Protein AF-A0A4Q5P6K2-F1 (afdb_monomer_lite)

Sequence (108 aa):
MIHTGQKARILAKAGVAVPAFPARKLPIQERHLLRGEFAPPEELEADAEQAAAVDHWTRYVDDLYAVHMAARAARSLRESEEASSLYRLQLSNAAQGVTHRASETGAL

pLDDT: mean 83.94, std 13.58, range [44.16, 96.44]

Radius of gyration: 29.93 Å; chains: 1; bounding box: 67×21×89 Å

Foldseek 3Di:
DDDLVVLQVVCVVVVHDADDQPDDPDQVVVVQVVVVHDDDPVSVVVVVVNVVSNVVSSVVSVVSSVVVVVVVVVVVVVVVVVVVVVVVVVVVVVVVVVVVVVVVVPPD

Secondary structure (DSSP, 8-state):
---HHHHHHHHHHTT---PPP---SS-HHHHHHTTTPPPPHHHHHHHHHHHHHHHHHHHHHHHHHHHHHHHHHHHHHHHHHHHHHHHHHHHHHHHHHHHHHHHHHS--

Structure (mmCIF, N/CA/C/O backbone):
data_AF-A0A4Q5P6K2-F1
#
_entry.id   AF-A0A4Q5P6K2-F1
#
loop_
_atom_site.group_PDB
_atom_site.id
_atom_site.type_symbol
_atom_site.label_atom_id
_atom_site.label_alt_id
_atom_site.label_comp_id
_atom_site.label_asym_id
_atom_site.label_entity_id
_atom_site.label_seq_id
_atom_site.pdbx_PDB_ins_code
_atom_site.Cartn_x
_atom_site.Cartn_y
_atom_site.Cartn_z
_atom_site.occupancy
_atom_site.B_iso_or_equiv
_atom_site.auth_seq_id
_atom_site.auth_comp_id
_atom_site.auth_asym_id
_atom_site.auth_atom_id
_atom_site.pdbx_PDB_model_num
ATOM 1 N N . MET A 1 1 ? 6.616 10.973 6.318 1.00 68.62 1 MET A N 1
ATOM 2 C CA . MET A 1 1 ? 5.844 10.288 5.257 1.00 68.62 1 MET A CA 1
ATOM 3 C C . MET A 1 1 ? 6.400 8.878 5.119 1.00 68.62 1 MET A C 1
ATOM 5 O O . MET A 1 1 ? 7.613 8.740 5.079 1.00 68.62 1 MET A O 1
ATOM 9 N N . ILE A 1 2 ? 5.562 7.841 5.154 1.00 85.94 2 ILE A N 1
ATOM 10 C CA . ILE A 1 2 ? 5.998 6.439 5.026 1.00 85.94 2 ILE A CA 1
ATOM 11 C C . ILE A 1 2 ? 6.327 6.130 3.555 1.00 85.94 2 ILE A C 1
ATOM 13 O O . ILE A 1 2 ? 5.539 6.464 2.673 1.00 85.94 2 ILE A O 1
ATOM 17 N N . HIS A 1 3 ? 7.460 5.470 3.300 1.00 91.38 3 HIS A N 1
ATOM 18 C CA . HIS A 1 3 ? 7.884 5.070 1.953 1.00 91.38 3 HIS A CA 1
ATOM 19 C C . HIS A 1 3 ? 7.021 3.932 1.378 1.00 91.38 3 HIS A C 1
ATOM 21 O O . HIS A 1 3 ? 6.596 3.036 2.109 1.00 91.38 3 HIS A O 1
ATOM 27 N N . THR A 1 4 ? 6.826 3.901 0.058 1.00 91.50 4 THR A N 1
ATOM 28 C CA . THR A 1 4 ? 6.001 2.896 -0.646 1.00 91.50 4 THR A CA 1
ATOM 29 C C . THR A 1 4 ? 6.458 1.458 -0.394 1.00 91.50 4 THR A C 1
ATOM 31 O O . THR A 1 4 ? 5.638 0.587 -0.109 1.00 91.50 4 THR A O 1
ATOM 34 N N . GLY A 1 5 ? 7.771 1.201 -0.360 1.00 89.94 5 GLY A N 1
ATOM 35 C CA . GLY A 1 5 ? 8.301 -0.119 0.013 1.00 89.94 5 GLY A CA 1
ATOM 36 C C . GLY A 1 5 ? 7.934 -0.541 1.443 1.00 89.94 5 GLY A C 1
ATOM 37 O O . GLY A 1 5 ? 7.697 -1.718 1.718 1.00 89.94 5 GLY A O 1
ATOM 38 N N . GLN A 1 6 ? 7.813 0.415 2.365 1.00 92.94 6 GLN A N 1
ATOM 39 C CA . GLN A 1 6 ? 7.347 0.143 3.722 1.00 92.94 6 GLN A CA 1
ATOM 40 C C . GLN A 1 6 ? 5.830 -0.103 3.754 1.00 92.94 6 GLN A C 1
ATOM 42 O O . GLN A 1 6 ? 5.399 -1.011 4.467 1.00 92.94 6 GLN A O 1
ATOM 47 N N . LYS A 1 7 ? 5.029 0.617 2.950 1.00 95.31 7 LYS A N 1
ATOM 48 C CA . LYS A 1 7 ? 3.585 0.345 2.783 1.00 95.31 7 LYS A CA 1
ATOM 49 C C . LYS A 1 7 ? 3.350 -1.080 2.279 1.00 95.31 7 LYS A C 1
ATOM 51 O O . LYS A 1 7 ? 2.597 -1.823 2.902 1.00 95.31 7 LYS A O 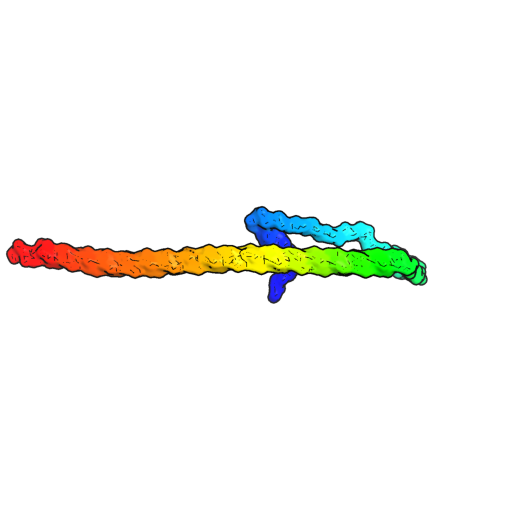1
ATOM 56 N N . ALA A 1 8 ? 4.075 -1.496 1.239 1.00 93.69 8 ALA A N 1
ATOM 57 C CA . ALA A 1 8 ? 4.035 -2.856 0.697 1.00 93.69 8 ALA A CA 1
ATOM 58 C C . ALA A 1 8 ? 4.318 -3.923 1.773 1.00 93.69 8 ALA A C 1
ATOM 60 O O . ALA A 1 8 ? 3.596 -4.912 1.887 1.00 93.69 8 ALA A O 1
ATOM 61 N N . ARG A 1 9 ? 5.326 -3.703 2.630 1.00 94.94 9 ARG A N 1
ATOM 62 C CA . ARG A 1 9 ? 5.639 -4.622 3.740 1.00 94.94 9 ARG A CA 1
ATOM 63 C C . ARG A 1 9 ? 4.539 -4.683 4.798 1.00 94.94 9 ARG A C 1
ATOM 65 O O . ARG A 1 9 ? 4.299 -5.756 5.346 1.00 94.94 9 ARG A O 1
ATOM 72 N N . ILE A 1 10 ? 3.900 -3.557 5.119 1.00 95.44 10 ILE A N 1
ATOM 73 C CA . ILE A 1 10 ? 2.770 -3.521 6.061 1.00 95.44 10 ILE A CA 1
ATOM 74 C C . ILE A 1 10 ? 1.585 -4.296 5.485 1.00 95.44 10 ILE A C 1
ATOM 76 O O . ILE A 1 10 ? 1.028 -5.143 6.177 1.00 95.44 10 ILE A O 1
ATOM 80 N N . LEU A 1 11 ? 1.250 -4.054 4.216 1.00 95.69 11 LEU A N 1
ATOM 81 C CA . LEU A 1 11 ? 0.177 -4.751 3.510 1.00 95.69 11 LEU A CA 1
ATOM 82 C C . LEU A 1 11 ? 0.405 -6.266 3.487 1.00 95.69 11 LEU A C 1
ATOM 84 O O . LEU A 1 11 ? -0.479 -7.016 3.893 1.00 95.69 11 LEU A O 1
ATOM 88 N N . ALA A 1 12 ? 1.615 -6.711 3.137 1.00 94.19 12 ALA A N 1
ATOM 89 C CA . ALA A 1 12 ? 1.966 -8.130 3.146 1.00 94.19 12 ALA A CA 1
ATOM 90 C C . ALA A 1 12 ? 1.823 -8.760 4.544 1.00 94.19 12 ALA A C 1
ATOM 92 O O . ALA A 1 12 ? 1.256 -9.840 4.684 1.00 94.19 12 ALA A O 1
ATOM 93 N N . LYS A 1 13 ? 2.276 -8.070 5.603 1.00 95.19 13 LYS A N 1
ATOM 94 C CA . LYS A 1 13 ? 2.093 -8.527 6.994 1.00 95.19 13 LYS A CA 1
ATOM 95 C C . LYS A 1 13 ? 0.626 -8.589 7.415 1.00 95.19 13 LYS A C 1
ATOM 97 O O . LYS A 1 13 ? 0.270 -9.423 8.238 1.00 95.19 13 LYS A O 1
ATOM 102 N N . ALA A 1 14 ? -0.208 -7.711 6.867 1.00 93.50 14 ALA A N 1
ATOM 103 C CA . ALA A 1 14 ? -1.649 -7.716 7.080 1.00 93.50 14 ALA A CA 1
ATOM 104 C C . ALA A 1 14 ? -2.384 -8.770 6.225 1.00 93.50 14 ALA A C 1
ATOM 106 O O . ALA A 1 14 ? -3.609 -8.840 6.292 1.00 93.50 14 ALA A O 1
ATOM 107 N N . GLY A 1 15 ? -1.665 -9.566 5.421 1.00 94.69 15 GLY A N 1
ATOM 108 C CA . GLY A 1 15 ? -2.241 -10.572 4.527 1.00 94.69 15 GLY A CA 1
ATOM 109 C C . GLY A 1 15 ? -2.863 -9.999 3.250 1.00 94.69 15 GLY A C 1
ATOM 110 O O . GLY A 1 15 ? -3.554 -10.721 2.538 1.00 94.69 15 GLY A O 1
ATOM 111 N N . VAL A 1 16 ? -2.639 -8.717 2.943 1.00 94.81 16 VAL A N 1
ATOM 112 C CA . VAL A 1 16 ? -3.087 -8.104 1.685 1.00 94.81 16 VAL A CA 1
ATOM 113 C C . VAL A 1 16 ? -2.105 -8.481 0.579 1.00 94.81 16 VAL A C 1
ATOM 115 O O . VAL A 1 16 ? -0.895 -8.299 0.729 1.00 94.81 16 VAL A O 1
ATOM 118 N N . ALA A 1 17 ? -2.620 -8.996 -0.538 1.00 93.62 17 ALA A N 1
ATOM 119 C CA . ALA A 1 17 ? -1.807 -9.311 -1.705 1.00 93.62 17 ALA A CA 1
ATOM 120 C C . ALA A 1 17 ? -1.234 -8.022 -2.315 1.00 93.62 17 ALA A C 1
ATOM 122 O O . ALA A 1 17 ? -1.976 -7.107 -2.668 1.00 93.62 17 ALA A O 1
ATOM 123 N N . VAL A 1 18 ? 0.092 -7.957 -2.434 1.00 93.06 18 VAL A N 1
ATOM 124 C CA . VAL A 1 18 ? 0.813 -6.825 -3.027 1.00 93.06 18 VAL A CA 1
ATOM 125 C C . VAL A 1 18 ? 1.488 -7.307 -4.310 1.00 93.06 18 VAL A C 1
ATOM 127 O O . VAL A 1 18 ? 2.132 -8.360 -4.273 1.00 93.06 18 VAL A O 1
ATOM 130 N N . PRO A 1 19 ? 1.377 -6.580 -5.436 1.00 91.31 19 PRO A N 1
ATOM 131 C CA . PRO A 1 19 ? 2.077 -6.954 -6.656 1.00 91.31 19 PRO A CA 1
ATOM 132 C C . PRO A 1 19 ? 3.590 -6.936 -6.433 1.00 91.31 19 PRO A C 1
ATOM 134 O O . PRO A 1 19 ? 4.122 -6.105 -5.689 1.00 91.31 19 PRO A O 1
ATOM 137 N N . ALA A 1 20 ? 4.293 -7.844 -7.106 1.00 90.06 20 ALA A N 1
ATOM 138 C CA . ALA A 1 20 ? 5.747 -7.849 -7.094 1.00 90.06 20 ALA A CA 1
ATOM 139 C C . ALA A 1 20 ? 6.285 -6.510 -7.618 1.00 90.06 20 ALA A C 1
ATOM 141 O O . ALA A 1 20 ? 5.736 -5.933 -8.558 1.00 90.06 20 ALA A O 1
ATOM 142 N N . PHE A 1 21 ? 7.360 -6.018 -7.000 1.00 89.88 21 PHE A N 1
ATOM 143 C CA . PHE A 1 21 ? 8.056 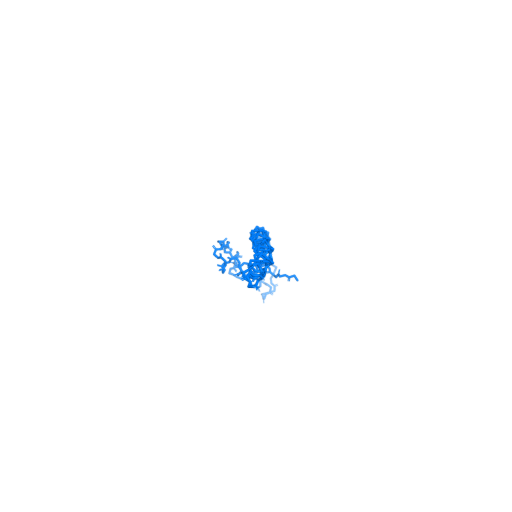-4.842 -7.508 1.00 89.88 21 PHE A CA 1
ATOM 144 C C . PHE A 1 21 ? 8.608 -5.157 -8.907 1.00 89.88 21 PHE A C 1
ATOM 146 O O . PHE A 1 21 ? 9.202 -6.229 -9.079 1.00 89.88 21 PHE A O 1
ATOM 153 N N . PRO A 1 22 ? 8.445 -4.262 -9.897 1.00 87.19 22 PRO A N 1
ATOM 154 C CA . PRO A 1 22 ? 8.942 -4.485 -11.247 1.00 87.19 22 PRO A CA 1
ATOM 155 C C . PRO A 1 22 ? 10.467 -4.320 -11.271 1.00 87.19 22 PRO A C 1
ATOM 157 O O . PRO A 1 22 ? 10.976 -3.326 -11.758 1.00 87.19 22 PRO A O 1
ATOM 160 N N . ALA A 1 23 ? 11.232 -5.251 -10.700 1.00 78.69 23 ALA A N 1
ATOM 161 C CA . ALA A 1 23 ? 12.692 -5.214 -10.757 1.00 78.69 23 ALA A CA 1
ATOM 162 C C . ALA A 1 23 ? 13.181 -5.722 -12.122 1.00 78.69 23 ALA A C 1
ATOM 164 O O . ALA A 1 23 ? 13.034 -6.90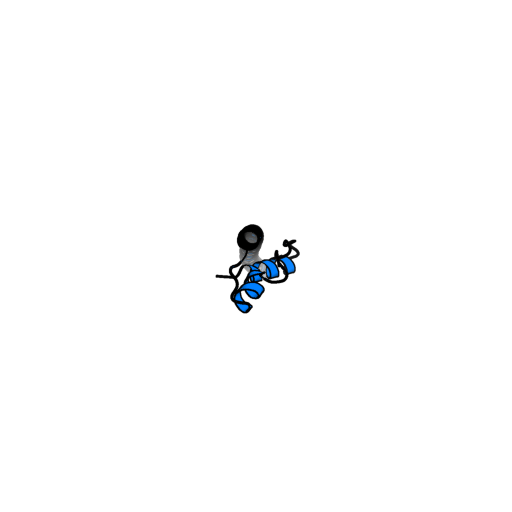7 -12.430 1.00 78.69 23 ALA A O 1
ATOM 165 N N . ARG A 1 24 ? 13.825 -4.858 -12.916 1.00 71.75 24 ARG A N 1
ATOM 166 C CA . ARG A 1 24 ? 14.664 -5.298 -14.042 1.00 71.75 24 ARG A CA 1
ATOM 167 C C . ARG A 1 24 ? 16.055 -5.695 -13.534 1.00 71.75 24 ARG A C 1
ATOM 169 O O . ARG A 1 24 ? 16.574 -5.126 -12.573 1.00 71.75 24 ARG A O 1
ATOM 176 N N . LYS A 1 25 ? 16.660 -6.705 -14.167 1.00 61.91 25 LYS A N 1
ATOM 177 C CA . LYS A 1 25 ? 18.037 -7.139 -13.888 1.00 61.91 25 LYS A CA 1
ATOM 178 C C . LYS A 1 25 ? 19.005 -6.146 -14.550 1.00 61.91 25 LYS A C 1
ATOM 180 O O . LYS A 1 25 ? 19.385 -6.366 -15.691 1.00 61.91 25 LYS A O 1
ATOM 185 N N . LEU A 1 26 ? 19.385 -5.111 -13.794 1.00 58.22 26 LEU A N 1
ATOM 186 C CA . LEU A 1 26 ? 20.297 -4.001 -14.134 1.00 58.22 26 LEU A CA 1
ATOM 187 C C . LEU A 1 26 ? 19.749 -2.998 -15.175 1.00 58.22 26 LEU A C 1
ATOM 189 O O . LEU A 1 26 ? 19.207 -3.425 -16.194 1.00 58.22 26 LEU A O 1
ATOM 193 N N . PRO A 1 27 ? 19.918 -1.676 -14.962 1.00 59.34 27 PRO A N 1
ATOM 194 C CA . PRO A 1 27 ? 19.760 -0.698 -16.033 1.00 59.34 27 PRO A CA 1
ATOM 195 C C . PRO A 1 27 ? 20.877 -0.932 -17.054 1.00 59.34 27 PRO A C 1
ATOM 197 O O . PRO A 1 27 ? 22.060 -0.933 -16.707 1.00 59.34 27 PRO A O 1
ATOM 200 N N . ILE A 1 28 ? 20.520 -1.173 -18.313 1.00 60.41 28 ILE A N 1
ATOM 201 C CA . ILE A 1 28 ? 21.495 -1.488 -19.369 1.00 60.41 28 ILE A CA 1
ATOM 202 C C . ILE A 1 28 ? 22.442 -0.292 -19.588 1.00 60.41 28 ILE A C 1
ATOM 204 O O . ILE A 1 28 ? 23.638 -0.491 -19.806 1.00 60.41 28 ILE A O 1
ATOM 208 N N . GLN A 1 29 ? 21.956 0.929 -19.335 1.00 60.25 29 GLN A N 1
ATOM 209 C CA . GLN A 1 29 ? 22.720 2.175 -19.396 1.00 60.25 29 GLN A CA 1
ATOM 210 C C . GLN A 1 29 ? 23.992 2.169 -18.540 1.00 60.25 29 GLN A C 1
ATOM 212 O O . GLN A 1 29 ? 25.004 2.703 -18.984 1.00 60.25 29 GLN A O 1
ATOM 217 N N . GLU A 1 30 ? 24.008 1.531 -17.359 1.00 61.19 30 GLU A N 1
ATOM 218 C CA . GLU A 1 30 ? 25.233 1.438 -16.542 1.00 61.19 30 GLU A CA 1
ATOM 219 C C . GLU A 1 30 ? 26.353 0.712 -17.300 1.00 61.19 30 GLU A C 1
ATOM 221 O O . GLU A 1 30 ? 27.523 1.067 -17.176 1.00 61.19 30 GLU A O 1
ATOM 226 N N . ARG A 1 31 ? 26.011 -0.264 -18.149 1.00 64.62 31 ARG A N 1
ATOM 227 C CA . ARG A 1 31 ? 26.991 -1.010 -18.951 1.00 64.62 31 ARG A CA 1
ATOM 228 C C . ARG A 1 31 ? 27.584 -0.153 -20.067 1.00 64.62 31 ARG A C 1
ATOM 230 O O . ARG A 1 31 ? 28.775 -0.291 -20.339 1.00 64.62 31 ARG A O 1
ATOM 237 N N . HIS A 1 32 ? 26.783 0.712 -20.686 1.00 65.69 32 HIS A N 1
ATOM 238 C CA . HIS A 1 32 ? 27.226 1.597 -21.769 1.00 65.69 32 HIS A CA 1
ATOM 239 C C . HIS A 1 32 ? 27.952 2.833 -21.238 1.00 65.69 32 HIS A C 1
ATOM 241 O O . HIS A 1 32 ? 29.015 3.182 -21.750 1.00 65.69 32 HIS A O 1
ATOM 247 N N . LEU A 1 33 ? 27.478 3.407 -20.129 1.00 65.12 33 LEU A N 1
ATOM 248 C CA . LEU A 1 33 ? 28.141 4.508 -19.428 1.00 65.12 33 LEU A CA 1
ATOM 249 C C . LEU A 1 33 ? 29.525 4.102 -18.904 1.00 65.12 33 LEU A C 1
ATOM 251 O O . LEU A 1 33 ? 30.478 4.857 -19.078 1.00 65.12 33 LEU A O 1
ATOM 255 N N . LEU A 1 34 ? 29.679 2.892 -18.346 1.00 66.00 34 LEU A N 1
ATOM 256 C CA . LEU A 1 34 ? 30.994 2.358 -17.950 1.00 66.00 34 LEU A CA 1
ATOM 257 C C . LEU A 1 34 ? 31.946 2.164 -19.137 1.00 66.00 34 LEU A C 1
ATOM 259 O O . LEU A 1 34 ? 33.163 2.169 -18.958 1.00 66.00 34 LEU A O 1
ATOM 263 N N . ARG A 1 35 ? 31.400 1.981 -20.343 1.00 73.31 35 ARG A N 1
ATOM 264 C CA . ARG A 1 35 ? 32.161 1.799 -21.582 1.00 73.31 35 ARG A CA 1
ATOM 265 C C . ARG A 1 35 ? 32.393 3.116 -22.342 1.00 73.31 35 ARG A C 1
ATOM 267 O O . ARG A 1 35 ? 33.132 3.115 -23.320 1.00 73.31 35 ARG A O 1
ATOM 274 N N . GLY A 1 36 ? 31.814 4.230 -21.878 1.00 70.19 36 GLY A N 1
ATOM 275 C CA . GLY A 1 36 ? 31.895 5.544 -22.525 1.00 70.19 36 GLY A CA 1
ATOM 276 C C . GLY A 1 36 ? 31.078 5.659 -23.818 1.00 70.19 36 GLY A C 1
ATOM 277 O O . GLY A 1 36 ? 31.347 6.540 -24.631 1.00 70.19 36 GLY A O 1
ATOM 278 N N . GLU A 1 37 ? 30.110 4.766 -24.026 1.00 73.50 37 GLU A N 1
ATOM 279 C CA . GLU A 1 37 ? 29.281 4.703 -25.231 1.00 73.50 37 GLU A CA 1
ATOM 280 C C . GLU A 1 37 ? 27.933 5.405 -25.014 1.00 73.50 37 GLU A C 1
ATOM 282 O O . GLU A 1 37 ? 27.389 5.424 -23.907 1.00 73.50 37 GLU A O 1
ATOM 287 N N . PHE A 1 38 ? 27.377 5.976 -26.086 1.00 64.44 38 PHE A N 1
ATOM 288 C CA . PHE A 1 38 ? 26.011 6.495 -26.072 1.00 64.44 38 PHE A CA 1
ATOM 289 C C . PHE A 1 38 ? 25.024 5.323 -25.999 1.00 64.44 38 PHE A C 1
ATOM 291 O O . PHE A 1 38 ? 25.164 4.358 -26.752 1.00 64.44 38 PHE A O 1
ATOM 298 N N . ALA A 1 39 ? 24.039 5.408 -25.102 1.00 72.06 39 ALA A N 1
ATOM 299 C CA . ALA A 1 39 ? 23.019 4.376 -24.961 1.00 72.06 39 ALA A CA 1
ATOM 300 C C . ALA A 1 39 ? 22.142 4.314 -26.231 1.00 72.06 39 ALA A C 1
ATOM 302 O O . ALA A 1 39 ? 21.658 5.359 -26.681 1.00 72.06 39 ALA A O 1
ATOM 303 N N . PRO A 1 40 ? 21.930 3.125 -26.820 1.00 78.19 40 PRO A N 1
ATOM 304 C CA . PRO A 1 40 ? 20.977 2.930 -27.907 1.00 78.19 40 PRO A CA 1
ATOM 305 C C . PRO A 1 40 ? 19.573 3.476 -27.570 1.00 78.19 40 PRO A C 1
ATOM 307 O O . PRO A 1 40 ? 19.155 3.406 -26.410 1.00 78.19 40 PRO A O 1
ATOM 310 N N . PRO A 1 41 ? 18.812 3.995 -28.554 1.00 76.38 41 PRO A N 1
ATOM 311 C CA . PRO A 1 41 ? 17.438 4.464 -28.347 1.00 76.38 41 PRO A CA 1
ATOM 312 C C . PRO A 1 41 ? 16.530 3.430 -27.671 1.00 76.38 41 PRO A C 1
ATOM 314 O O . PRO A 1 41 ? 15.745 3.781 -26.793 1.00 76.38 41 PRO A O 1
ATOM 317 N N . GLU A 1 42 ? 16.700 2.151 -28.005 1.00 77.12 42 GLU A N 1
ATOM 318 C CA . GLU A 1 42 ? 15.947 1.039 -27.423 1.00 77.12 42 GLU A CA 1
ATOM 319 C C . GLU A 1 42 ? 16.167 0.922 -25.903 1.00 77.12 42 GLU A C 1
ATOM 321 O O . GLU A 1 42 ? 15.279 0.499 -25.164 1.00 77.12 42 GLU A O 1
ATOM 326 N N . GLU A 1 43 ? 17.337 1.327 -25.403 1.00 74.50 43 GLU A N 1
ATOM 327 C CA . GLU A 1 43 ? 17.650 1.305 -23.971 1.00 74.50 43 GLU A CA 1
ATOM 328 C C . GLU A 1 43 ? 17.052 2.492 -23.220 1.00 74.50 43 GLU A C 1
ATOM 330 O O . GLU A 1 43 ? 16.645 2.358 -22.065 1.00 74.50 43 GLU A O 1
ATOM 335 N N . LEU A 1 44 ? 16.966 3.653 -23.871 1.00 76.50 44 LEU A N 1
ATOM 336 C CA . LEU A 1 44 ? 16.265 4.815 -23.323 1.00 76.50 44 LEU A CA 1
ATOM 337 C C . LEU A 1 44 ? 14.765 4.522 -23.192 1.00 76.50 44 LEU A C 1
ATOM 339 O O . LEU A 1 44 ? 14.161 4.833 -22.164 1.00 76.50 44 LEU A O 1
ATOM 343 N N . GLU A 1 45 ? 14.177 3.879 -24.203 1.00 81.19 45 GLU A N 1
ATOM 344 C CA . GLU A 1 45 ? 12.784 3.422 -24.178 1.00 81.19 45 GLU A CA 1
ATOM 345 C C . GLU A 1 45 ? 12.556 2.383 -23.075 1.00 81.19 45 GLU A C 1
ATOM 347 O O . GLU A 1 45 ? 11.622 2.513 -22.283 1.00 81.19 45 GLU A O 1
ATOM 352 N N . ALA A 1 46 ? 13.457 1.407 -22.945 1.00 79.38 46 ALA A N 1
ATOM 353 C CA . ALA A 1 46 ? 13.401 0.400 -21.892 1.00 79.38 46 ALA A CA 1
ATOM 354 C C . ALA A 1 46 ? 13.421 1.015 -20.477 1.00 79.38 46 ALA A C 1
ATOM 356 O O . ALA A 1 46 ? 12.693 0.555 -19.592 1.00 79.38 46 ALA A O 1
ATOM 357 N N . ASP A 1 47 ? 14.222 2.052 -20.248 1.00 79.06 47 ASP A N 1
ATOM 358 C CA . ASP A 1 47 ? 14.272 2.732 -18.953 1.00 79.06 47 ASP A CA 1
ATOM 359 C C . ASP A 1 47 ? 13.043 3.616 -18.710 1.00 79.06 47 ASP A C 1
ATOM 361 O O . ASP A 1 47 ? 12.541 3.675 -17.585 1.00 79.06 47 ASP A O 1
ATOM 365 N N . ALA A 1 48 ? 12.488 4.233 -19.756 1.00 83.44 48 ALA A N 1
ATOM 366 C CA . ALA A 1 48 ? 11.223 4.957 -19.663 1.00 83.44 48 ALA A CA 1
ATOM 367 C C . ALA A 1 48 ? 10.052 4.019 -19.316 1.00 83.44 48 ALA A C 1
ATOM 369 O O . ALA A 1 48 ? 9.252 4.322 -18.427 1.00 83.44 48 ALA A O 1
ATOM 370 N N . GLU A 1 49 ? 9.977 2.846 -19.949 1.00 86.44 49 GLU A N 1
ATOM 371 C CA . GLU A 1 49 ? 9.010 1.801 -19.598 1.00 86.44 49 GLU A CA 1
ATOM 372 C C . GLU A 1 49 ? 9.178 1.332 -18.153 1.00 86.44 49 GLU A C 1
ATOM 374 O O . GLU A 1 49 ? 8.200 1.106 -17.439 1.00 86.44 49 GLU A O 1
ATOM 379 N N . GLN A 1 50 ? 10.426 1.177 -17.713 1.00 86.19 50 GLN A N 1
ATOM 380 C CA . GLN A 1 50 ? 10.741 0.761 -16.359 1.00 86.19 50 GLN A CA 1
ATOM 381 C C . GLN A 1 50 ? 10.302 1.809 -15.333 1.00 86.19 50 GLN A C 1
ATOM 383 O O . GLN A 1 50 ? 9.690 1.456 -14.322 1.00 86.19 50 GLN A O 1
ATOM 388 N N . ALA A 1 51 ? 10.569 3.088 -15.597 1.00 86.69 51 ALA A N 1
ATOM 389 C CA . ALA A 1 51 ? 10.098 4.189 -14.767 1.00 86.69 51 ALA A CA 1
ATOM 390 C C . ALA A 1 51 ? 8.562 4.208 -14.700 1.00 86.69 51 ALA A C 1
ATOM 392 O O . ALA A 1 51 ? 7.994 4.246 -13.609 1.00 86.69 51 ALA A O 1
ATOM 393 N N . ALA A 1 52 ? 7.884 4.054 -15.842 1.00 89.69 52 ALA A N 1
ATOM 394 C CA . ALA A 1 52 ? 6.426 3.976 -15.898 1.00 89.69 52 ALA A CA 1
ATOM 395 C C . ALA A 1 52 ? 5.866 2.772 -15.114 1.00 89.69 52 ALA A C 1
ATOM 397 O O . ALA A 1 52 ? 4.856 2.897 -14.415 1.00 89.69 52 ALA A O 1
ATOM 398 N N . ALA A 1 53 ? 6.528 1.613 -15.175 1.00 89.94 53 ALA A N 1
ATOM 399 C CA . ALA A 1 53 ? 6.144 0.428 -14.412 1.00 89.94 53 ALA A CA 1
ATOM 400 C C . ALA A 1 53 ? 6.307 0.638 -12.896 1.00 89.94 53 ALA A C 1
ATOM 402 O O . ALA A 1 53 ? 5.433 0.237 -12.123 1.00 89.94 53 ALA A O 1
ATOM 403 N N . VAL A 1 54 ? 7.394 1.287 -12.462 1.00 91.25 54 VAL A N 1
ATOM 404 C CA . VAL A 1 54 ? 7.626 1.643 -11.050 1.00 91.25 54 VAL A CA 1
ATOM 405 C C . VAL A 1 54 ? 6.589 2.651 -10.556 1.00 91.25 54 VAL A C 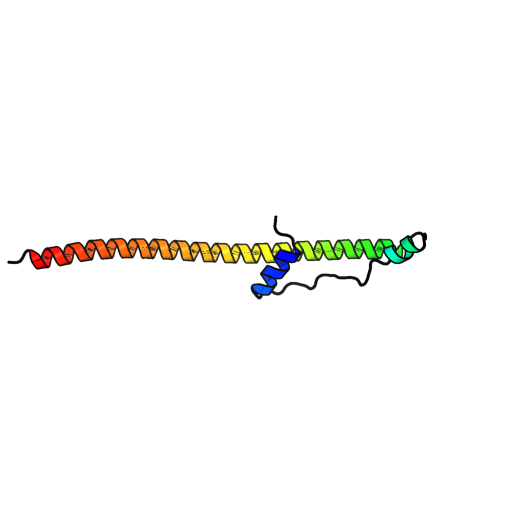1
ATOM 407 O O . VAL A 1 54 ? 6.058 2.486 -9.453 1.00 91.25 54 VAL A O 1
ATOM 410 N N . ASP A 1 55 ? 6.247 3.651 -11.364 1.00 93.31 55 ASP A N 1
ATOM 411 C CA . ASP A 1 55 ? 5.210 4.631 -11.037 1.00 93.31 55 ASP A CA 1
ATOM 412 C C . ASP A 1 55 ? 3.837 3.970 -10.901 1.00 93.31 55 ASP A C 1
ATOM 414 O O . ASP A 1 55 ? 3.110 4.216 -9.933 1.00 93.31 55 ASP A O 1
ATOM 418 N N . HIS A 1 56 ? 3.491 3.083 -11.836 1.00 94.44 56 HIS A N 1
ATOM 419 C CA . HIS A 1 56 ? 2.249 2.321 -11.782 1.00 94.44 56 HIS A CA 1
ATOM 420 C C . HIS A 1 56 ? 2.188 1.432 -10.533 1.00 94.44 56 HIS A C 1
ATOM 422 O O . HIS A 1 56 ? 1.198 1.457 -9.799 1.00 94.44 56 HIS A O 1
ATOM 428 N N . TRP A 1 57 ? 3.264 0.695 -10.241 1.00 95.12 57 TRP A N 1
ATOM 429 C CA . TRP A 1 57 ? 3.369 -0.113 -9.025 1.00 95.12 57 TRP A CA 1
ATOM 430 C C . TRP A 1 57 ? 3.212 0.742 -7.763 1.00 95.12 57 TRP A C 1
ATOM 432 O O . TRP A 1 57 ? 2.507 0.355 -6.832 1.00 95.12 57 TRP A O 1
ATOM 442 N N . THR A 1 58 ? 3.815 1.931 -7.749 1.00 94.81 58 THR A N 1
ATOM 443 C CA . THR A 1 58 ? 3.757 2.849 -6.609 1.00 94.81 58 THR A CA 1
A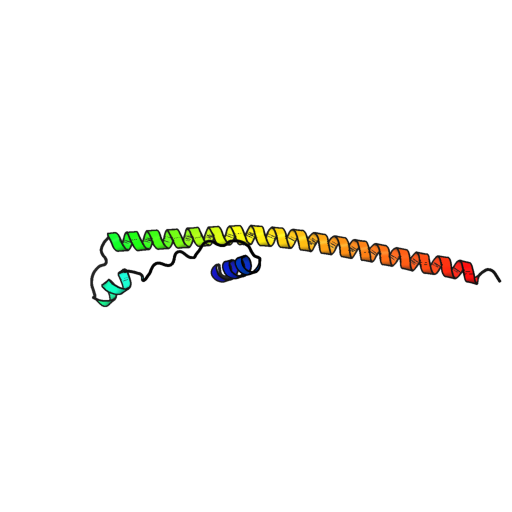TOM 444 C C . THR A 1 58 ? 2.336 3.316 -6.329 1.00 94.81 58 THR A C 1
ATOM 446 O O . THR A 1 58 ? 1.878 3.211 -5.191 1.00 94.81 58 THR A O 1
ATOM 449 N N . ARG A 1 59 ? 1.616 3.767 -7.362 1.00 95.25 59 ARG A N 1
ATOM 450 C CA . ARG A 1 59 ? 0.208 4.177 -7.238 1.00 95.25 59 ARG A CA 1
ATOM 451 C C . ARG A 1 59 ? -0.663 3.026 -6.747 1.00 95.25 59 ARG A C 1
ATOM 453 O O . ARG A 1 59 ? -1.433 3.197 -5.811 1.00 95.25 59 ARG A O 1
ATOM 460 N N . TYR A 1 60 ? -0.460 1.832 -7.298 1.00 95.88 60 TYR A N 1
ATOM 461 C CA . TYR A 1 60 ? -1.223 0.651 -6.906 1.00 95.88 60 TYR A CA 1
ATOM 462 C C . TYR A 1 60 ? -1.031 0.285 -5.424 1.00 95.88 60 TYR A C 1
ATOM 464 O O . TYR A 1 60 ? -1.992 -0.005 -4.711 1.00 95.88 60 TYR A O 1
ATOM 472 N N . VAL A 1 61 ? 0.211 0.314 -4.929 1.00 95.50 61 VAL A N 1
ATOM 473 C CA . VAL A 1 61 ? 0.505 0.074 -3.506 1.00 95.50 61 VAL A CA 1
ATOM 474 C C . VAL A 1 61 ? -0.108 1.156 -2.619 1.00 95.50 61 VAL A C 1
ATOM 476 O O . VAL A 1 61 ? -0.606 0.849 -1.533 1.00 95.50 61 VAL A O 1
ATOM 479 N N . ASP A 1 62 ? -0.077 2.409 -3.063 1.00 95.62 62 ASP A N 1
ATOM 480 C CA . ASP A 1 62 ? -0.643 3.532 -2.324 1.00 95.62 62 ASP A CA 1
ATOM 481 C C . ASP A 1 62 ? -2.166 3.423 -2.190 1.00 95.62 62 ASP A C 1
ATOM 483 O O . ASP A 1 62 ? -2.683 3.605 -1.084 1.00 95.62 62 ASP A O 1
ATOM 487 N N . ASP A 1 63 ? -2.860 3.026 -3.256 1.00 96.44 63 ASP A N 1
ATOM 488 C CA . ASP A 1 63 ? -4.305 2.790 -3.246 1.00 96.44 63 ASP A CA 1
ATOM 489 C C . ASP A 1 63 ? -4.680 1.643 -2.298 1.00 96.44 63 ASP A C 1
ATOM 491 O O . ASP A 1 63 ? -5.551 1.793 -1.434 1.00 96.44 63 ASP A O 1
ATOM 495 N N . LEU A 1 64 ? -3.969 0.511 -2.376 1.00 96.06 64 LEU A N 1
ATOM 496 C CA . LEU A 1 64 ? -4.170 -0.610 -1.450 1.00 96.06 64 LEU A CA 1
ATOM 497 C C . LEU A 1 64 ? -3.951 -0.193 0.007 1.00 96.06 64 LEU A C 1
ATOM 499 O O . LEU A 1 64 ? -4.705 -0.590 0.901 1.00 96.06 64 LEU A O 1
ATOM 503 N N . TYR A 1 65 ? -2.918 0.610 0.260 1.00 95.62 65 TYR A N 1
ATOM 504 C CA . TYR A 1 65 ? -2.619 1.109 1.595 1.00 95.62 65 TYR A CA 1
ATOM 505 C C . TYR A 1 65 ? -3.712 2.049 2.107 1.00 95.62 65 TYR A C 1
ATOM 507 O O . TYR A 1 65 ? -4.111 1.934 3.267 1.00 95.62 65 TYR A O 1
ATOM 515 N N . ALA A 1 66 ? -4.237 2.936 1.259 1.00 96.00 66 ALA A N 1
ATOM 516 C CA . ALA A 1 66 ? -5.339 3.824 1.614 1.00 96.00 66 ALA A CA 1
ATOM 517 C C . ALA A 1 66 ? -6.592 3.030 2.016 1.00 96.00 66 ALA A C 1
ATOM 519 O O . ALA A 1 66 ? -7.160 3.279 3.082 1.00 96.00 66 ALA A O 1
ATOM 520 N N . VAL A 1 67 ? -6.969 2.014 1.231 1.00 96.06 67 VAL A N 1
ATOM 521 C CA . VAL A 1 67 ? -8.106 1.129 1.539 1.00 96.06 67 VAL A CA 1
ATOM 522 C C . VAL A 1 67 ? -7.879 0.365 2.847 1.00 96.06 67 VAL A C 1
ATOM 524 O O . VAL A 1 67 ? -8.761 0.330 3.709 1.00 96.06 67 VAL A O 1
ATOM 527 N N . HIS A 1 68 ? -6.686 -0.206 3.042 1.00 95.38 68 HIS A N 1
ATOM 528 C CA . HIS A 1 68 ? -6.338 -0.913 4.276 1.00 95.38 68 HIS A CA 1
ATOM 529 C C . HIS A 1 68 ? -6.443 -0.002 5.509 1.00 95.38 68 HIS A C 1
ATOM 531 O O . HIS A 1 68 ? -7.026 -0.386 6.527 1.00 95.38 68 HIS A O 1
ATOM 537 N N . MET A 1 69 ? -5.910 1.218 5.420 1.00 95.00 69 MET A N 1
ATOM 538 C CA . MET A 1 69 ? -5.943 2.181 6.519 1.00 95.00 69 MET A CA 1
ATOM 539 C C . MET A 1 69 ? -7.355 2.684 6.808 1.00 95.00 69 MET A C 1
ATOM 541 O O . MET A 1 69 ? -7.710 2.808 7.979 1.00 95.00 69 MET A O 1
ATOM 545 N N . ALA A 1 70 ? -8.178 2.904 5.781 1.00 95.38 70 ALA A N 1
ATOM 546 C CA . ALA A 1 70 ? -9.583 3.257 5.957 1.00 95.38 70 ALA A CA 1
ATOM 547 C C . ALA A 1 70 ? -10.346 2.151 6.704 1.00 95.38 70 ALA A C 1
ATOM 549 O O . ALA A 1 70 ? -11.039 2.424 7.685 1.00 95.38 70 ALA A O 1
ATOM 550 N N . ALA A 1 71 ? -10.155 0.886 6.314 1.00 94.44 71 ALA A N 1
ATOM 551 C CA . ALA A 1 71 ? -10.769 -0.253 6.994 1.00 94.44 71 ALA A CA 1
ATOM 552 C C . ALA A 1 71 ? -10.302 -0.380 8.455 1.00 94.44 71 ALA A C 1
ATOM 554 O O . ALA A 1 71 ? -11.110 -0.636 9.354 1.00 94.44 71 ALA A O 1
ATOM 555 N N . ARG A 1 72 ? -9.004 -0.166 8.709 1.00 94.19 72 ARG A N 1
ATOM 556 C CA . ARG A 1 72 ? -8.433 -0.165 10.061 1.00 94.19 72 ARG A CA 1
ATOM 557 C C . ARG A 1 72 ? -9.003 0.968 10.917 1.00 94.19 72 ARG A C 1
ATOM 559 O O . ARG A 1 72 ? -9.371 0.721 12.062 1.00 94.19 72 ARG A O 1
ATOM 566 N N . ALA A 1 73 ? -9.107 2.177 10.370 1.00 95.81 73 ALA A N 1
ATOM 567 C CA . ALA A 1 73 ? -9.670 3.330 11.066 1.00 95.81 73 ALA A CA 1
ATOM 568 C C . ALA A 1 73 ? -11.148 3.107 11.416 1.00 95.81 73 ALA A C 1
ATOM 570 O O . ALA A 1 73 ? -11.545 3.320 12.557 1.00 95.81 73 ALA A O 1
ATOM 571 N N . ALA A 1 74 ? -11.941 2.578 10.477 1.00 95.06 74 ALA A N 1
ATOM 572 C CA . ALA A 1 74 ? -13.345 2.253 10.716 1.00 95.06 74 ALA A CA 1
ATOM 573 C C . ALA A 1 74 ? -13.530 1.200 11.823 1.00 95.06 74 ALA A C 1
ATOM 575 O O . ALA A 1 74 ? -14.469 1.291 12.611 1.00 95.06 74 ALA A O 1
ATOM 576 N N . ARG A 1 75 ? -12.639 0.202 11.907 1.00 92.69 75 ARG A N 1
ATOM 577 C CA . ARG A 1 75 ? -12.654 -0.777 13.005 1.00 92.69 75 ARG A CA 1
ATOM 578 C C . ARG A 1 75 ? -12.312 -0.127 14.343 1.00 92.69 75 ARG A C 1
ATOM 580 O O . ARG A 1 75 ? -13.057 -0.303 15.297 1.00 92.69 75 ARG A O 1
ATOM 587 N N . SER A 1 76 ? -11.236 0.655 14.383 1.00 94.00 76 SER A N 1
ATOM 588 C CA . SER A 1 76 ? -10.808 1.354 15.598 1.00 94.00 76 SER A CA 1
ATOM 589 C C . SER A 1 76 ? -11.876 2.314 16.129 1.00 94.00 76 SER A C 1
ATOM 591 O O . SER A 1 76 ? -12.002 2.465 17.341 1.00 94.00 76 SER A O 1
ATOM 593 N N . LEU A 1 77 ? -12.645 2.954 15.243 1.00 94.88 77 LEU A N 1
ATOM 594 C CA . LEU A 1 77 ? -13.754 3.818 15.640 1.00 94.88 77 LEU A CA 1
ATOM 595 C C . LEU A 1 77 ? -14.857 3.024 16.350 1.00 94.88 77 LEU A C 1
ATOM 597 O O . LEU A 1 77 ? -15.261 3.406 17.443 1.00 94.88 77 LEU A O 1
ATOM 601 N N . ARG A 1 78 ? -15.280 1.889 15.779 1.00 93.75 78 ARG A N 1
ATOM 602 C CA . ARG A 1 78 ? -16.288 1.015 16.402 1.00 93.75 78 ARG A CA 1
ATOM 603 C C . ARG A 1 78 ? -15.846 0.505 17.771 1.00 93.75 78 ARG A C 1
ATOM 605 O O . ARG A 1 78 ? -16.605 0.592 18.727 1.00 93.75 78 ARG A O 1
ATOM 612 N N . GLU A 1 79 ? -14.598 0.052 17.883 1.00 94.56 79 GLU A N 1
ATOM 613 C CA . GLU A 1 79 ? -14.031 -0.405 19.160 1.00 94.56 79 GLU A CA 1
ATOM 614 C C . GLU A 1 79 ? -14.066 0.708 20.230 1.00 94.56 79 GLU A C 1
ATOM 616 O O . GLU A 1 79 ? -14.371 0.454 21.395 1.00 94.56 79 GLU A O 1
ATOM 621 N N . SER A 1 80 ? -13.820 1.963 19.838 1.00 93.06 80 SER A N 1
ATOM 622 C CA . SER A 1 80 ? -13.914 3.128 20.731 1.00 93.06 80 SER A CA 1
ATOM 623 C C . SER A 1 80 ? -15.356 3.436 21.171 1.00 93.06 80 SER A C 1
ATOM 625 O O . SER A 1 80 ? -15.615 3.736 22.343 1.00 93.06 80 SER A O 1
ATOM 627 N N . GLU A 1 81 ? -16.318 3.349 20.250 1.00 96.44 81 GLU A N 1
ATOM 628 C CA . GLU A 1 81 ? -17.747 3.553 20.534 1.00 96.44 81 GLU A CA 1
ATOM 629 C C . GLU A 1 81 ? -18.308 2.475 21.475 1.00 96.44 81 GLU A C 1
ATOM 631 O O . GLU A 1 81 ? -19.062 2.782 22.408 1.00 96.44 81 GLU A O 1
ATOM 636 N N . GLU A 1 82 ? -17.902 1.221 21.275 1.00 95.50 82 GLU A N 1
ATOM 637 C CA . GLU A 1 82 ? -18.240 0.092 22.144 1.00 95.50 82 GLU A CA 1
ATOM 638 C C . GLU A 1 82 ? -17.662 0.289 23.548 1.00 95.50 82 GLU A C 1
ATOM 640 O O . GLU A 1 82 ? -18.400 0.201 24.532 1.00 95.50 82 GLU A O 1
ATOM 645 N N . ALA A 1 83 ? -16.381 0.656 23.660 1.00 94.56 83 ALA A N 1
ATOM 646 C CA . ALA A 1 83 ? -15.738 0.929 24.945 1.00 94.56 83 ALA A CA 1
ATOM 647 C C . ALA A 1 83 ? -16.434 2.068 25.712 1.00 94.56 83 ALA A C 1
ATOM 649 O O . ALA A 1 83 ? -16.695 1.954 26.911 1.00 94.56 83 ALA A O 1
ATOM 650 N N . SER A 1 84 ? -16.811 3.141 25.012 1.00 93.00 84 SER A N 1
ATOM 651 C CA . SER A 1 84 ? -17.544 4.272 25.596 1.00 93.00 84 SER A CA 1
ATOM 652 C C . SER A 1 84 ? -18.940 3.869 26.076 1.00 93.00 84 SER A C 1
ATOM 654 O O . SER A 1 84 ? -19.430 4.338 27.106 1.00 93.00 84 SER A O 1
ATOM 656 N N . SER A 1 85 ? -19.607 2.988 25.334 1.00 95.62 85 SER A N 1
ATOM 657 C CA . SER A 1 85 ? -20.930 2.481 25.695 1.00 95.62 85 SER A CA 1
ATOM 658 C C . SER A 1 85 ? -20.867 1.531 26.890 1.00 95.62 85 SER A C 1
ATOM 660 O O . SER A 1 85 ? -21.668 1.674 27.813 1.00 95.62 85 SER A O 1
ATOM 662 N N . LEU A 1 86 ? -19.869 0.646 26.943 1.00 95.56 86 LEU A N 1
ATOM 663 C CA . LEU A 1 86 ? -19.616 -0.215 28.099 1.00 95.56 86 LEU A CA 1
ATOM 664 C C . LEU A 1 86 ? -19.294 0.596 29.354 1.00 95.56 86 LEU A C 1
ATOM 666 O O . LEU A 1 86 ? -19.849 0.319 30.415 1.00 95.56 86 LEU A O 1
ATOM 670 N N . TYR A 1 87 ? -18.463 1.631 29.233 1.00 95.38 87 TYR A N 1
ATOM 671 C CA . TYR A 1 87 ? -18.135 2.513 30.352 1.00 95.38 87 TYR A CA 1
ATOM 672 C C . TYR A 1 87 ? -19.383 3.198 30.932 1.00 95.38 87 TYR A C 1
ATOM 674 O O . TYR A 1 87 ? -19.578 3.220 32.149 1.00 95.38 87 TYR A O 1
ATOM 682 N N . ARG A 1 88 ? -20.287 3.688 30.070 1.00 96.06 88 ARG A N 1
ATOM 683 C CA . ARG A 1 88 ? -21.567 4.272 30.509 1.00 96.06 88 ARG A CA 1
ATOM 684 C C . ARG A 1 88 ? -22.442 3.264 31.256 1.00 96.06 88 ARG A C 1
ATOM 686 O O . ARG A 1 88 ? -22.996 3.613 32.295 1.00 96.06 88 ARG A O 1
ATOM 693 N N . LEU A 1 89 ? -22.535 2.027 30.763 1.00 95.31 89 LEU A N 1
ATOM 694 C CA . LEU A 1 89 ? -23.303 0.962 31.422 1.00 95.31 89 LEU A CA 1
ATOM 695 C C . LEU A 1 89 ? -22.703 0.568 32.779 1.00 95.31 89 LEU A C 1
ATOM 697 O O . LEU A 1 89 ? -23.432 0.332 33.740 1.00 95.31 89 LEU A O 1
ATOM 701 N N . GLN A 1 90 ? -21.374 0.525 32.890 1.00 94.06 90 GLN A N 1
ATOM 702 C CA . GLN A 1 90 ? -20.701 0.262 34.164 1.00 94.06 90 GLN A CA 1
ATOM 703 C C . GLN A 1 90 ? -21.013 1.349 35.196 1.00 94.06 90 GLN A C 1
ATOM 705 O O . GLN A 1 90 ? -21.306 1.025 36.347 1.00 94.06 90 GLN A O 1
ATOM 710 N N . LEU A 1 91 ? -21.017 2.621 34.784 1.00 94.19 91 LEU A N 1
ATOM 711 C CA . LEU A 1 91 ? -21.352 3.736 35.667 1.00 94.19 91 LEU A CA 1
ATOM 712 C C . LEU A 1 91 ? -22.812 3.672 36.147 1.00 94.19 91 LEU A C 1
ATOM 714 O O . LEU A 1 91 ? -23.066 3.851 37.339 1.00 94.19 91 LEU A O 1
ATOM 718 N N . SER A 1 92 ? -23.768 3.370 35.258 1.00 92.50 92 SER A N 1
ATOM 719 C CA . SER A 1 92 ? -25.178 3.220 35.648 1.00 92.50 92 SER A CA 1
ATOM 720 C C . SER A 1 92 ? -25.397 2.033 36.584 1.00 92.50 92 SER A C 1
ATOM 722 O O . SER A 1 92 ? -26.099 2.167 37.585 1.00 92.50 92 SER A O 1
ATOM 724 N N . ASN A 1 93 ? -24.759 0.893 36.308 1.00 90.75 93 ASN A N 1
ATOM 725 C CA . ASN A 1 93 ? -24.862 -0.295 37.156 1.00 90.75 93 ASN A CA 1
ATOM 726 C C . ASN A 1 93 ? -24.248 -0.050 38.541 1.00 90.75 93 ASN A C 1
ATOM 728 O O . ASN A 1 93 ? -24.826 -0.453 39.549 1.00 90.75 93 ASN A O 1
ATOM 732 N N . ALA A 1 94 ? -23.110 0.647 38.610 1.00 91.25 94 ALA A N 1
ATOM 733 C CA . ALA A 1 94 ? -22.494 1.028 39.877 1.00 91.25 94 ALA A CA 1
ATOM 734 C C . ALA A 1 94 ? -23.418 1.939 40.703 1.00 91.25 94 ALA A C 1
ATOM 736 O O . ALA A 1 94 ? -23.601 1.704 41.896 1.00 91.25 94 ALA A O 1
ATOM 737 N N . ALA A 1 95 ? -24.054 2.929 40.069 1.00 84.81 95 ALA A N 1
ATOM 738 C CA . ALA A 1 95 ? -25.009 3.808 40.740 1.00 84.81 95 ALA A CA 1
ATOM 739 C C . ALA A 1 95 ? -26.236 3.037 41.268 1.00 84.81 95 ALA A C 1
ATOM 741 O O . ALA A 1 95 ? -26.639 3.229 42.415 1.00 84.81 95 ALA A O 1
ATOM 742 N N . GLN A 1 96 ? -26.792 2.114 40.479 1.00 81.81 96 GLN A N 1
ATOM 743 C CA . GLN A 1 96 ? -27.929 1.283 40.895 1.00 81.81 96 GLN A CA 1
ATOM 744 C C . GLN A 1 96 ? -27.570 0.312 42.033 1.00 81.81 96 GLN A C 1
ATOM 746 O O . GLN A 1 96 ? -28.342 0.160 42.981 1.00 81.81 96 GLN A O 1
ATOM 751 N N . GLY A 1 97 ? -26.378 -0.290 42.004 1.00 73.25 97 GLY A N 1
ATOM 752 C CA . GLY A 1 97 ? -25.898 -1.169 43.075 1.00 73.25 97 GLY A CA 1
ATOM 753 C C . GLY A 1 97 ? -25.764 -0.461 44.429 1.00 73.25 97 GLY A C 1
ATOM 754 O O . GLY A 1 97 ? -26.058 -1.053 45.467 1.00 73.25 97 GLY A O 1
ATOM 755 N N . VAL A 1 98 ? -25.392 0.824 44.432 1.00 70.62 98 VAL A N 1
ATOM 756 C CA . VAL A 1 98 ? -25.370 1.650 45.653 1.00 70.62 98 VAL A CA 1
ATOM 757 C C . VAL A 1 98 ? -26.787 1.880 46.184 1.00 70.62 98 VAL A C 1
ATOM 759 O O . VAL A 1 98 ? -27.005 1.778 47.390 1.00 70.62 98 VAL A O 1
ATOM 762 N N . THR A 1 99 ? -27.763 2.127 45.304 1.00 67.38 99 THR A N 1
ATOM 763 C CA . THR A 1 99 ? -29.157 2.348 45.728 1.00 67.38 99 THR A CA 1
ATOM 764 C C . THR A 1 99 ? -29.807 1.101 46.330 1.00 67.38 99 THR A C 1
ATOM 766 O O . THR A 1 99 ? -30.455 1.211 47.366 1.00 67.38 99 THR A O 1
ATOM 769 N N . HIS A 1 100 ? -29.572 -0.089 45.761 1.00 63.00 100 HIS A N 1
ATOM 770 C CA . HIS A 1 100 ? -30.136 -1.341 46.284 1.00 63.00 100 HIS A CA 1
ATOM 771 C C . HIS A 1 100 ? -29.555 -1.711 47.659 1.00 63.00 100 HIS A C 1
ATOM 773 O O . HIS A 1 100 ? -30.274 -2.134 48.563 1.00 63.00 100 HIS A O 1
ATOM 779 N N . ARG A 1 101 ? -28.249 -1.492 47.854 1.00 63.44 101 ARG A N 1
ATOM 780 C CA . ARG A 1 101 ? -27.577 -1.776 49.130 1.00 63.44 101 ARG A CA 1
ATOM 781 C C . ARG A 1 101 ? -27.989 -0.808 50.244 1.00 63.44 101 ARG A C 1
ATOM 783 O O . ARG A 1 101 ? -27.989 -1.197 51.405 1.00 63.44 101 ARG A O 1
ATOM 790 N N . ALA A 1 102 ? -28.348 0.431 49.900 1.00 62.22 102 ALA A N 1
ATOM 791 C CA . ALA A 1 102 ? -28.869 1.416 50.850 1.00 62.22 102 ALA A CA 1
ATOM 792 C C . ALA A 1 102 ? -30.315 1.116 51.292 1.00 62.22 102 ALA A C 1
ATOM 794 O O . ALA A 1 102 ? -30.670 1.403 52.432 1.00 62.22 102 ALA A O 1
ATOM 795 N N . SER A 1 103 ? -31.143 0.510 50.429 1.00 61.88 103 SER A N 1
ATOM 796 C CA . SER A 1 103 ? -32.495 0.069 50.808 1.00 61.88 103 SER A CA 1
ATOM 797 C C . SER A 1 103 ? -32.511 -1.179 51.698 1.00 61.88 103 SER A C 1
ATOM 799 O O . SER A 1 103 ? -33.444 -1.347 52.475 1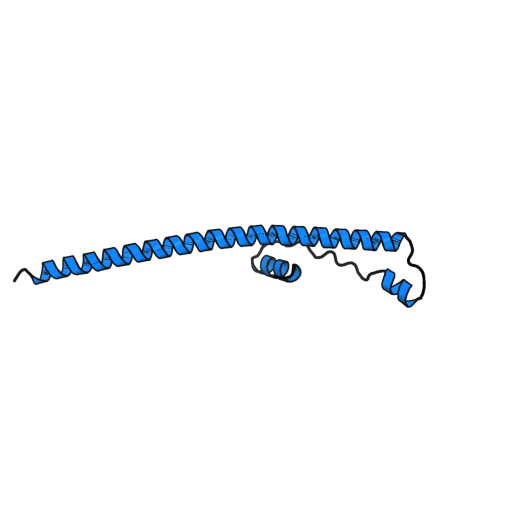.00 61.88 103 SER A O 1
ATOM 801 N N . GLU A 1 104 ? -31.486 -2.034 51.633 1.00 59.81 104 GLU A N 1
ATOM 802 C CA . GLU A 1 104 ? -31.384 -3.237 52.477 1.00 59.81 104 GLU A CA 1
ATOM 803 C C . GLU A 1 104 ? -30.912 -2.941 53.910 1.00 59.81 104 GLU A C 1
ATOM 805 O O . GLU A 1 104 ? -31.270 -3.666 54.834 1.00 59.81 104 GLU A O 1
ATOM 810 N N . THR A 1 105 ? -30.138 -1.874 54.134 1.00 60.47 105 THR A N 1
ATOM 811 C CA . THR A 1 105 ? -29.628 -1.508 55.469 1.00 60.47 105 THR A CA 1
ATOM 812 C C . THR A 1 105 ? -30.526 -0.554 56.260 1.00 60.47 105 THR A C 1
ATOM 814 O O . THR A 1 105 ? -30.285 -0.357 57.448 1.00 60.47 105 THR A O 1
ATOM 817 N N . GLY A 1 106 ? -31.565 0.019 55.645 1.00 56.34 106 GLY A N 1
ATOM 818 C CA . GLY A 1 106 ? -32.515 0.937 56.292 1.00 56.34 106 GLY A CA 1
ATOM 819 C C . GLY A 1 106 ? -33.766 0.284 56.897 1.00 56.34 106 GLY A C 1
ATOM 820 O O . GLY A 1 106 ? -34.671 1.006 57.303 1.00 56.34 106 GLY A O 1
ATOM 821 N N . ALA A 1 107 ? -33.851 -1.050 56.927 1.00 51.88 107 ALA A N 1
ATOM 822 C CA . ALA A 1 107 ? -35.037 -1.800 57.363 1.00 51.88 107 ALA A CA 1
ATOM 823 C C . ALA A 1 107 ? -34.926 -2.415 58.780 1.00 51.88 107 ALA A C 1
ATOM 825 O O . ALA A 1 107 ? -35.554 -3.441 59.042 1.00 51.88 107 ALA A O 1
ATOM 826 N N . LEU A 1 108 ? -34.134 -1.818 59.681 1.00 44.16 108 LEU A N 1
ATOM 827 C CA . LEU A 1 108 ? -34.024 -2.231 61.092 1.00 44.16 108 LEU A CA 1
ATOM 828 C C . LEU A 1 108 ? -34.634 -1.196 62.038 1.00 44.16 108 LEU A C 1
ATOM 830 O O . LEU A 1 108 ? -34.306 0.001 61.879 1.00 44.16 108 LEU A O 1
#